Protein AF-K1Z2J3-F1 (afdb_monomer_lite)

Secondary structure (DSSP, 8-state):
--TT--SEEEEEE--HHHHHHHHHT-TT-----GGG-HHHHHHHHHHHHSHHHHHHHHHTTPEEEEEESSS-HHHHHHHHHHHHHHHT-

Radius of gyration: 15.33 Å; chains: 1; bounding box: 31×30×39 Å

Structure (mmCIF, N/CA/C/O backbone):
data_AF-K1Z2J3-F1
#
_entry.id   AF-K1Z2J3-F1
#
loop_
_atom_site.group_PDB
_atom_site.id
_atom_site.type_symbol
_atom_site.label_atom_id
_atom_site.label_alt_id
_atom_site.label_comp_id
_atom_site.label_asym_id
_atom_site.label_entity_id
_atom_site.label_seq_id
_atom_site.pdbx_PDB_ins_code
_atom_site.Cartn_x
_atom_site.Cartn_y
_atom_site.Cartn_z
_atom_site.occupancy
_atom_site.B_iso_or_equiv
_atom_site.auth_seq_id
_atom_site.auth_comp_id
_atom_site.auth_asym_id
_atom_site.auth_atom_id
_atom_site.pdbx_PDB_model_num
ATOM 1 N N . ALA A 1 1 ? -16.653 14.752 7.355 1.00 59.81 1 ALA A N 1
ATOM 2 C CA . ALA A 1 1 ? -16.013 13.432 7.544 1.00 59.81 1 ALA A CA 1
ATOM 3 C C . ALA A 1 1 ? -16.299 12.573 6.315 1.00 59.81 1 ALA A C 1
ATOM 5 O O . ALA A 1 1 ? -17.366 12.747 5.737 1.00 59.81 1 ALA A O 1
ATOM 6 N N . ALA A 1 2 ? -15.369 11.719 5.871 1.00 68.19 2 ALA A N 1
ATOM 7 C CA . ALA A 1 2 ? -15.607 10.836 4.726 1.00 68.19 2 ALA A CA 1
ATOM 8 C C . ALA A 1 2 ? -16.728 9.840 5.073 1.00 68.19 2 ALA A C 1
ATOM 10 O O . ALA A 1 2 ? -16.569 9.038 5.988 1.00 68.19 2 ALA A O 1
ATOM 11 N N . GLN A 1 3 ? -17.863 9.927 4.375 1.00 76.38 3 GLN A N 1
ATOM 12 C CA . GLN A 1 3 ? -19.063 9.122 4.641 1.00 76.38 3 GLN A CA 1
ATOM 13 C C . GLN A 1 3 ? -18.814 7.610 4.502 1.00 76.38 3 GLN A C 1
ATOM 15 O O . GLN A 1 3 ? -19.465 6.819 5.173 1.00 76.38 3 GLN A O 1
ATOM 20 N N . TYR A 1 4 ? -17.835 7.227 3.679 1.00 84.56 4 TYR A N 1
ATOM 21 C CA . TYR A 1 4 ? -17.442 5.843 3.416 1.00 84.56 4 TYR A CA 1
ATOM 22 C C . TYR A 1 4 ? -15.949 5.654 3.687 1.00 84.56 4 TYR A C 1
ATOM 24 O O . TYR A 1 4 ? -15.167 5.363 2.783 1.00 84.56 4 TYR A O 1
ATOM 32 N N . ARG A 1 5 ? -15.519 5.909 4.927 1.00 89.12 5 ARG A N 1
ATOM 33 C CA . ARG A 1 5 ? -14.147 5.573 5.320 1.00 89.12 5 ARG A CA 1
ATOM 34 C C . ARG A 1 5 ? -13.987 4.048 5.395 1.00 89.12 5 ARG A C 1
ATOM 36 O O . ARG A 1 5 ? -14.917 3.378 5.839 1.00 89.12 5 ARG A O 1
ATOM 43 N N . PRO A 1 6 ? -12.826 3.497 5.024 1.00 93.56 6 PRO A N 1
ATOM 44 C CA . PRO A 1 6 ? -12.523 2.113 5.350 1.00 93.56 6 PRO A CA 1
ATOM 45 C C . PRO A 1 6 ? -12.347 1.943 6.868 1.00 93.56 6 PRO A C 1
ATOM 47 O O . PRO A 1 6 ? -11.942 2.872 7.573 1.00 93.56 6 PRO A O 1
ATOM 50 N N . ASP A 1 7 ? -12.617 0.743 7.372 1.00 95.00 7 ASP A N 1
ATOM 51 C CA . ASP A 1 7 ? -12.190 0.339 8.718 1.00 95.00 7 ASP A CA 1
ATOM 52 C C . ASP A 1 7 ? -10.735 -0.133 8.716 1.00 95.00 7 ASP A C 1
ATOM 54 O O . ASP A 1 7 ? -9.996 0.122 9.663 1.00 95.00 7 ASP A O 1
ATOM 58 N N . HIS A 1 8 ? -10.299 -0.736 7.607 1.00 96.12 8 HIS A N 1
ATOM 59 C CA . HIS A 1 8 ? -8.938 -1.215 7.398 1.00 96.12 8 HIS A CA 1
ATOM 60 C C . HIS A 1 8 ? -8.411 -0.716 6.050 1.00 96.12 8 HIS A C 1
ATOM 62 O O . HIS A 1 8 ? -9.070 -0.866 5.023 1.00 96.12 8 HIS A O 1
ATOM 68 N N . LEU A 1 9 ? -7.210 -0.143 6.044 1.00 95.50 9 LEU A N 1
ATOM 69 C CA . LEU A 1 9 ? -6.496 0.267 4.837 1.00 95.50 9 LEU A CA 1
ATOM 70 C C . LEU A 1 9 ? -5.153 -0.456 4.782 1.00 95.50 9 LEU A C 1
ATOM 72 O O . LEU A 1 9 ? -4.321 -0.295 5.673 1.00 95.50 9 LEU A O 1
ATOM 76 N N . ILE A 1 10 ? -4.945 -1.234 3.722 1.00 96.00 10 ILE A N 1
ATOM 77 C CA . ILE A 1 10 ? -3.692 -1.939 3.459 1.00 96.00 10 ILE A CA 1
ATOM 78 C C . ILE A 1 10 ? -2.874 -1.120 2.459 1.00 96.00 10 ILE A C 1
ATOM 80 O O . ILE A 1 10 ? -3.312 -0.887 1.333 1.00 96.00 10 ILE A O 1
ATOM 84 N N . LEU A 1 11 ? -1.686 -0.684 2.869 1.00 94.62 11 LEU A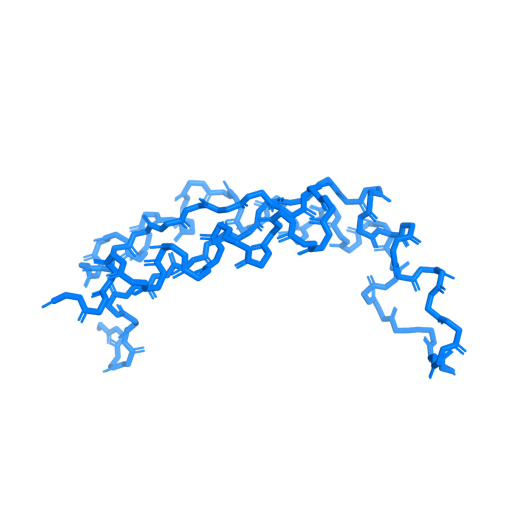 N 1
ATOM 85 C CA . LEU A 1 11 ? -0.725 0.021 2.028 1.00 94.62 11 LEU A CA 1
ATOM 86 C C . LEU A 1 11 ? 0.397 -0.931 1.634 1.00 94.62 11 LEU A C 1
ATOM 88 O O . LEU A 1 11 ? 1.221 -1.330 2.457 1.00 94.62 11 LEU A O 1
ATOM 92 N N . MET A 1 12 ? 0.421 -1.300 0.356 1.00 93.38 12 MET A N 1
ATOM 93 C CA . MET A 1 12 ? 1.508 -2.089 -0.206 1.00 93.38 12 MET A CA 1
ATOM 94 C C . MET A 1 12 ? 2.649 -1.177 -0.646 1.00 93.38 12 MET A C 1
ATOM 96 O O . MET A 1 12 ? 2.442 -0.265 -1.449 1.00 93.38 12 MET A O 1
ATOM 100 N N . LYS A 1 13 ? 3.859 -1.454 -0.157 1.00 92.88 13 LYS A N 1
ATOM 101 C CA . LYS A 1 13 ? 5.068 -0.735 -0.561 1.00 92.88 13 LYS A CA 1
ATOM 102 C C . LYS A 1 13 ? 5.864 -1.550 -1.566 1.00 92.88 13 LYS A C 1
ATOM 104 O O . LYS A 1 13 ? 6.164 -2.711 -1.319 1.00 92.88 13 LYS A O 1
ATOM 109 N N . ILE A 1 14 ? 6.232 -0.930 -2.678 1.00 94.69 14 ILE A N 1
ATOM 110 C CA . ILE A 1 14 ? 7.110 -1.522 -3.686 1.00 94.69 14 ILE A CA 1
ATOM 111 C C . ILE A 1 14 ? 8.043 -0.441 -4.222 1.00 94.69 14 ILE A C 1
ATOM 113 O O . ILE A 1 14 ? 7.608 0.689 -4.462 1.00 94.69 14 ILE A O 1
ATOM 117 N N . ASN A 1 15 ? 9.318 -0.773 -4.413 1.00 94.88 15 ASN A N 1
ATOM 118 C CA . ASN A 1 15 ? 10.234 0.092 -5.140 1.00 94.88 15 ASN A CA 1
ATOM 119 C C . ASN A 1 15 ? 9.699 0.356 -6.572 1.00 94.88 15 ASN A C 1
ATOM 121 O O . ASN A 1 15 ? 9.375 -0.602 -7.287 1.00 94.88 15 ASN A O 1
ATOM 125 N N . PRO A 1 16 ? 9.608 1.628 -7.012 1.00 94.56 16 PRO A N 1
ATOM 126 C CA . PRO A 1 16 ? 9.190 2.002 -8.364 1.00 94.56 16 PRO A CA 1
ATOM 127 C C . PRO A 1 16 ? 9.912 1.254 -9.492 1.00 94.56 16 PRO A C 1
ATOM 129 O O . PRO A 1 16 ? 9.275 0.913 -10.485 1.00 94.56 16 PRO A O 1
ATOM 132 N N . GLU A 1 17 ? 11.197 0.933 -9.335 1.00 93.50 17 GLU A N 1
ATOM 133 C CA . GLU A 1 17 ? 11.968 0.183 -10.336 1.00 93.50 17 GLU A CA 1
ATOM 134 C C . GLU A 1 17 ? 11.489 -1.268 -10.469 1.00 93.50 17 GLU A C 1
ATOM 136 O O . GLU A 1 17 ? 11.327 -1.779 -11.578 1.00 93.50 17 GLU A O 1
ATOM 141 N N . ILE A 1 18 ? 11.185 -1.920 -9.341 1.00 93.19 18 ILE A N 1
ATOM 142 C CA . ILE A 1 18 ? 10.628 -3.280 -9.324 1.00 93.19 18 ILE A CA 1
ATOM 143 C C . ILE A 1 18 ? 9.232 -3.269 -9.954 1.00 93.19 18 ILE A C 1
ATOM 145 O O . ILE A 1 18 ? 8.899 -4.147 -10.751 1.00 93.19 18 ILE A O 1
ATOM 149 N N . ALA A 1 19 ? 8.413 -2.265 -9.627 1.00 92.00 19 ALA A N 1
ATOM 150 C CA . ALA A 1 19 ? 7.094 -2.096 -10.229 1.00 92.00 19 ALA A CA 1
ATOM 151 C C . ALA A 1 19 ? 7.187 -1.891 -11.748 1.00 92.00 19 ALA A C 1
ATOM 153 O O . ALA A 1 19 ? 6.455 -2.540 -12.492 1.00 92.00 19 ALA A O 1
ATOM 154 N N . PHE A 1 20 ? 8.117 -1.050 -12.206 1.00 90.88 20 PHE A N 1
ATOM 155 C CA . PHE A 1 20 ? 8.362 -0.802 -13.624 1.00 90.88 20 PHE A CA 1
ATOM 156 C C . PHE A 1 20 ? 8.782 -2.082 -14.357 1.00 90.88 20 PHE A C 1
ATOM 158 O O . PHE A 1 20 ? 8.150 -2.444 -15.344 1.00 90.88 20 PHE A O 1
ATOM 165 N N . ALA A 1 21 ? 9.751 -2.838 -13.828 1.00 89.88 21 ALA A N 1
ATOM 166 C CA . ALA A 1 21 ? 10.172 -4.118 -14.407 1.00 89.88 21 ALA A CA 1
ATOM 167 C C . ALA A 1 21 ? 9.027 -5.153 -14.478 1.00 89.88 21 ALA A C 1
ATOM 169 O O . ALA A 1 21 ? 8.906 -5.917 -15.439 1.00 89.88 21 ALA A O 1
ATOM 170 N N . ARG A 1 22 ? 8.141 -5.174 -13.472 1.00 89.00 22 ARG A N 1
ATOM 171 C CA . ARG A 1 22 ? 6.938 -6.028 -13.459 1.00 89.00 22 ARG A CA 1
ATOM 172 C C . ARG A 1 22 ? 5.847 -5.565 -14.418 1.00 89.00 22 ARG A C 1
ATOM 174 O O . ARG A 1 22 ? 4.957 -6.358 -14.704 1.00 89.00 22 ARG A O 1
ATOM 181 N N . LEU A 1 23 ? 5.841 -4.301 -14.832 1.00 87.88 23 LEU A N 1
ATOM 182 C CA . LEU A 1 23 ? 4.893 -3.774 -15.813 1.00 87.88 23 LEU A CA 1
ATOM 183 C C . LEU A 1 23 ? 5.393 -4.041 -17.232 1.00 87.88 23 LEU A C 1
ATOM 185 O O . LEU A 1 23 ? 4.645 -4.593 -18.028 1.00 87.88 23 LEU A O 1
ATOM 189 N N . THR A 1 24 ? 6.669 -3.765 -17.509 1.00 84.81 24 THR A N 1
ATOM 190 C CA . THR A 1 24 ? 7.277 -3.965 -18.835 1.00 84.81 24 THR A CA 1
ATOM 191 C C . THR A 1 24 ? 7.389 -5.433 -19.246 1.00 84.81 24 THR A C 1
ATOM 193 O O . THR A 1 24 ? 7.455 -5.736 -20.431 1.00 84.81 24 THR A O 1
ATOM 196 N N . SER A 1 25 ? 7.377 -6.362 -18.286 1.00 86.50 25 SER A N 1
ATOM 197 C CA . SER A 1 25 ? 7.349 -7.809 -18.551 1.00 86.50 25 SER A CA 1
ATOM 198 C C . SER A 1 25 ? 5.949 -8.376 -18.834 1.00 86.50 25 SER A C 1
ATOM 200 O O . SER A 1 25 ? 5.826 -9.563 -19.140 1.00 86.50 25 SER A O 1
ATOM 202 N N . ARG A 1 26 ? 4.878 -7.572 -18.740 1.00 84.56 26 ARG A N 1
ATOM 203 C CA . ARG A 1 26 ? 3.503 -8.034 -18.994 1.00 84.56 26 ARG A CA 1
ATOM 204 C C . ARG A 1 26 ? 3.232 -8.078 -20.491 1.00 84.56 26 ARG A C 1
ATOM 206 O O . ARG A 1 26 ? 2.883 -7.075 -21.098 1.00 84.56 26 ARG A O 1
ATOM 213 N N . MET A 1 27 ? 3.334 -9.275 -21.056 1.00 72.00 27 MET A N 1
ATOM 214 C CA . MET A 1 27 ? 3.129 -9.533 -22.487 1.00 72.00 27 MET A CA 1
ATOM 215 C C . MET A 1 27 ? 1.670 -9.351 -22.947 1.00 72.00 27 MET A C 1
ATOM 217 O O . MET A 1 27 ? 1.425 -9.165 -24.135 1.00 72.00 27 MET A O 1
ATOM 221 N N . ASP A 1 28 ? 0.707 -9.383 -22.019 1.00 73.12 28 ASP A N 1
ATOM 222 C CA . ASP A 1 28 ? -0.732 -9.320 -22.325 1.00 73.12 28 ASP A CA 1
ATOM 223 C C . ASP A 1 28 ? -1.276 -7.887 -22.494 1.00 73.12 28 ASP A C 1
ATOM 225 O O . ASP A 1 28 ? -2.471 -7.699 -22.732 1.00 73.12 28 ASP A O 1
ATOM 229 N N . LYS A 1 29 ? -0.433 -6.857 -22.347 1.00 63.19 29 LYS A N 1
ATOM 230 C CA . LYS A 1 29 ? -0.835 -5.447 -22.457 1.00 63.19 29 LYS A CA 1
ATOM 231 C C . LYS A 1 29 ? -0.370 -4.834 -23.776 1.00 63.19 29 LYS A C 1
ATOM 233 O O . LYS A 1 29 ? 0.775 -4.996 -24.176 1.00 63.19 29 LYS A O 1
ATOM 238 N N . GLN A 1 30 ? -1.282 -4.123 -24.441 1.00 58.19 30 GLN A N 1
ATOM 239 C CA . GLN A 1 30 ? -1.060 -3.470 -25.739 1.00 58.19 30 GLN A CA 1
ATOM 240 C C . GLN A 1 30 ? -1.145 -1.933 -25.665 1.00 58.19 30 GLN A C 1
ATOM 242 O O . GLN A 1 30 ? -1.327 -1.282 -26.691 1.00 58.19 30 GLN A O 1
ATOM 247 N N . ASP A 1 31 ? -1.064 -1.336 -24.471 1.00 63.34 31 ASP A N 1
ATOM 248 C CA . ASP A 1 31 ? -1.220 0.106 -24.268 1.00 63.34 31 ASP A CA 1
ATOM 249 C C . ASP A 1 31 ? -0.012 0.752 -23.571 1.00 63.34 31 ASP A C 1
ATOM 251 O O . ASP A 1 31 ? 0.430 0.281 -22.533 1.00 63.34 31 ASP A O 1
ATOM 255 N N . GLU A 1 32 ? 0.480 1.885 -24.093 1.00 62.88 32 GLU A N 1
ATOM 256 C CA . GLU A 1 32 ? 1.483 2.740 -23.426 1.00 62.88 32 GLU A CA 1
ATOM 257 C C . GLU A 1 32 ? 0.832 3.552 -22.288 1.00 62.88 32 GLU A C 1
ATOM 259 O O . GLU A 1 32 ? 0.716 4.784 -22.324 1.00 62.88 32 GLU A O 1
ATOM 264 N N . ALA A 1 33 ? 0.315 2.858 -21.276 1.00 70.12 33 ALA A N 1
ATOM 265 C CA . ALA A 1 33 ? -0.405 3.498 -20.186 1.00 70.12 33 ALA A CA 1
ATOM 266 C C . ALA A 1 33 ? 0.520 4.432 -19.378 1.00 70.12 33 ALA A C 1
ATOM 268 O O . ALA A 1 33 ? 1.680 4.127 -19.113 1.00 70.12 33 ALA A O 1
ATOM 269 N N . ILE A 1 34 ? -0.010 5.563 -18.893 1.00 65.06 34 ILE A N 1
ATOM 270 C CA . ILE A 1 34 ? 0.737 6.555 -18.081 1.00 65.06 34 ILE A CA 1
ATOM 271 C C . ILE A 1 34 ? 1.432 5.914 -16.858 1.00 65.06 34 ILE A C 1
ATOM 273 O O . ILE A 1 34 ? 2.463 6.410 -16.399 1.00 65.06 34 ILE A O 1
ATOM 277 N N . PHE A 1 35 ? 0.890 4.800 -16.360 1.00 67.56 35 PHE A N 1
ATOM 278 C CA . PHE A 1 35 ? 1.413 4.016 -15.238 1.00 67.56 35 PHE A CA 1
ATOM 279 C C . PHE A 1 35 ? 2.745 3.307 -15.532 1.00 67.56 35 PHE A C 1
ATOM 281 O O . PHE A 1 35 ? 3.397 2.847 -14.602 1.00 67.56 35 PHE A O 1
ATOM 288 N N . GLU A 1 36 ? 3.171 3.250 -16.792 1.00 66.44 36 GLU A N 1
ATOM 289 C CA . GLU A 1 36 ? 4.441 2.655 -17.225 1.00 66.44 36 GLU A CA 1
ATOM 290 C C . GLU A 1 36 ? 5.566 3.694 -17.302 1.00 66.44 36 GLU A C 1
ATOM 292 O O . GLU A 1 36 ? 6.667 3.404 -17.746 1.00 66.44 36 GLU A O 1
ATOM 297 N N . LYS A 1 37 ? 5.334 4.927 -16.843 1.00 85.06 37 LYS A N 1
ATOM 298 C CA . LYS A 1 37 ? 6.392 5.936 -16.731 1.00 85.06 37 LYS A CA 1
ATOM 299 C C . LYS A 1 37 ? 7.006 5.882 -15.338 1.00 85.06 37 LYS A C 1
ATOM 301 O O . LYS A 1 37 ? 6.307 6.108 -14.349 1.00 85.06 37 LYS A O 1
ATOM 306 N N . ILE A 1 38 ? 8.319 5.660 -15.251 1.00 88.88 38 ILE A N 1
ATOM 307 C CA . ILE A 1 38 ? 9.041 5.602 -13.968 1.00 88.88 38 ILE A CA 1
ATOM 308 C C . ILE A 1 38 ? 8.816 6.862 -13.110 1.00 88.88 38 ILE A C 1
ATOM 310 O O . ILE A 1 38 ? 8.565 6.758 -11.913 1.00 88.88 38 ILE A O 1
ATOM 314 N N . ASP A 1 39 ? 8.748 8.045 -13.728 1.00 91.31 39 ASP A N 1
ATOM 315 C CA . ASP A 1 39 ? 8.451 9.311 -13.040 1.00 91.31 39 ASP A CA 1
ATOM 316 C C . ASP A 1 39 ? 7.052 9.351 -12.416 1.00 91.31 39 ASP A C 1
ATOM 318 O O . ASP A 1 39 ? 6.813 10.016 -11.405 1.00 91.31 39 ASP A O 1
ATOM 322 N N . PHE A 1 40 ? 6.080 8.675 -13.030 1.00 91.50 40 PHE A N 1
ATOM 323 C CA . PHE A 1 40 ? 4.760 8.525 -12.433 1.00 91.50 40 PHE A CA 1
ATOM 324 C C . PHE A 1 40 ? 4.825 7.588 -11.225 1.00 91.50 40 PHE A C 1
ATOM 326 O O . PHE A 1 40 ? 4.293 7.929 -10.169 1.00 91.50 40 PHE A O 1
ATOM 333 N N . LEU A 1 41 ? 5.509 6.448 -11.357 1.00 92.62 41 LEU A N 1
ATOM 334 C CA . LEU A 1 41 ? 5.657 5.470 -10.278 1.00 92.62 41 LEU A CA 1
ATOM 335 C C . LEU A 1 41 ? 6.380 6.063 -9.059 1.00 92.62 41 LEU A C 1
ATOM 337 O O . LEU A 1 41 ? 5.920 5.857 -7.937 1.00 92.62 41 LEU A O 1
ATOM 341 N N . ASN A 1 42 ? 7.429 6.864 -9.270 1.00 94.38 42 ASN A N 1
ATOM 342 C CA . ASN A 1 42 ? 8.131 7.591 -8.206 1.00 94.38 42 ASN A CA 1
ATOM 343 C C . ASN A 1 42 ? 7.193 8.544 -7.453 1.00 94.38 42 ASN A C 1
ATOM 345 O O . ASN A 1 42 ? 7.000 8.395 -6.247 1.00 94.38 42 ASN A O 1
ATOM 349 N N . ARG A 1 43 ? 6.515 9.452 -8.170 1.00 93.94 43 ARG A N 1
ATOM 350 C CA . ARG A 1 43 ? 5.568 10.408 -7.564 1.00 93.94 43 ARG A CA 1
ATOM 351 C C . ARG A 1 43 ? 4.409 9.717 -6.848 1.00 93.94 43 ARG A C 1
ATOM 353 O O . ARG A 1 43 ? 3.945 10.186 -5.812 1.00 93.94 43 ARG A O 1
ATOM 360 N N . SER A 1 44 ? 3.915 8.617 -7.412 1.00 92.62 44 SER A N 1
ATOM 361 C CA . SER A 1 44 ? 2.864 7.805 -6.802 1.00 92.62 44 SER A CA 1
ATOM 362 C C . SER A 1 44 ? 3.356 7.175 -5.499 1.00 92.62 44 SER A C 1
ATOM 364 O O . SER A 1 44 ? 2.692 7.295 -4.471 1.00 92.62 44 SER A O 1
ATOM 366 N N . SER A 1 45 ? 4.535 6.545 -5.524 1.00 93.62 45 SER A N 1
ATOM 367 C CA . SER A 1 45 ? 5.144 5.930 -4.344 1.00 93.62 45 SER A CA 1
ATOM 368 C C . SER A 1 45 ? 5.337 6.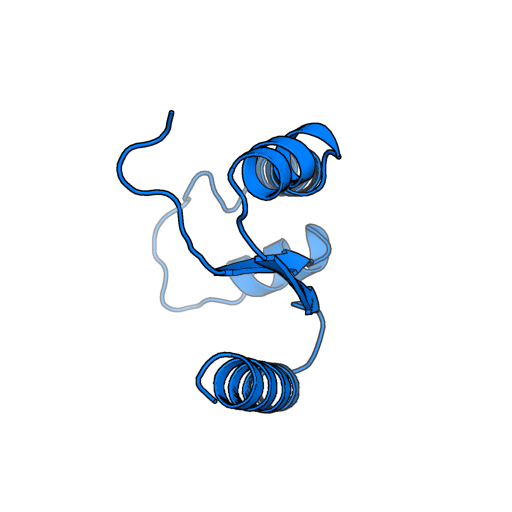946 -3.220 1.00 93.62 45 SER A C 1
ATOM 370 O O . SER A 1 45 ? 4.890 6.691 -2.103 1.00 93.62 45 SER A O 1
ATOM 372 N N . GLU A 1 46 ? 5.888 8.124 -3.525 1.00 93.44 46 GLU A N 1
ATOM 373 C CA . GLU A 1 46 ? 6.020 9.227 -2.569 1.00 93.44 46 GLU A CA 1
ATOM 374 C C . GLU A 1 46 ? 4.661 9.612 -1.981 1.00 93.44 46 GLU A C 1
ATOM 376 O O . GLU A 1 46 ? 4.462 9.509 -0.774 1.00 93.44 46 GLU A O 1
ATOM 381 N N . LYS A 1 47 ? 3.686 9.961 -2.828 1.00 93.69 47 LYS A N 1
ATOM 382 C CA . LYS A 1 47 ? 2.370 10.450 -2.396 1.00 93.69 47 LYS A CA 1
ATOM 383 C C . LYS A 1 47 ? 1.638 9.495 -1.450 1.00 93.69 47 LYS A C 1
ATOM 385 O O . LYS A 1 47 ? 1.016 9.944 -0.489 1.00 93.69 47 LYS A O 1
ATOM 390 N N . TYR A 1 48 ? 1.673 8.192 -1.723 1.00 93.38 48 TYR A N 1
ATOM 391 C CA . TYR A 1 48 ? 0.979 7.202 -0.892 1.00 93.38 48 TYR A CA 1
ATOM 392 C C . TYR A 1 48 ? 1.739 6.843 0.395 1.00 93.38 48 TYR A C 1
ATOM 394 O O . TYR A 1 48 ? 1.127 6.317 1.326 1.00 93.38 48 TYR A O 1
ATOM 402 N N . HIS A 1 49 ? 3.037 7.155 0.475 1.00 90.31 49 HIS A N 1
ATOM 403 C CA . HIS A 1 49 ?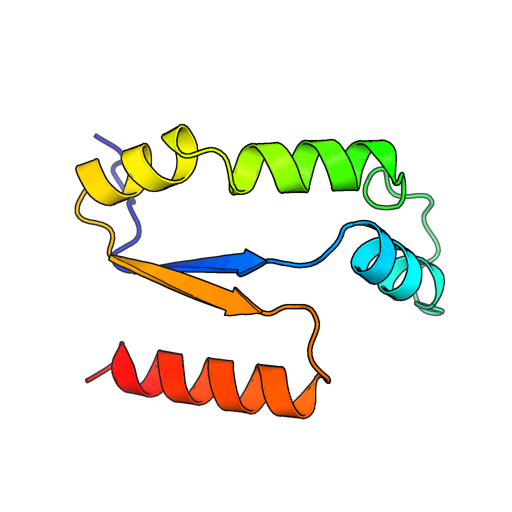 3.871 6.925 1.660 1.00 90.31 49 HIS A CA 1
ATOM 404 C C . HIS A 1 49 ? 4.187 8.199 2.450 1.00 90.31 49 HIS A C 1
ATOM 406 O O . HIS A 1 49 ? 4.823 8.122 3.502 1.00 90.31 49 HIS A O 1
ATOM 412 N N . GLU A 1 50 ? 3.723 9.363 1.996 1.00 93.81 50 GLU A N 1
ATOM 413 C CA . GLU A 1 50 ? 3.756 10.584 2.789 1.00 93.81 50 GLU A CA 1
ATOM 414 C C . GLU A 1 50 ? 2.966 10.394 4.090 1.00 93.81 50 GLU A C 1
ATOM 416 O O . GLU A 1 50 ? 1.833 9.902 4.099 1.00 93.81 50 GLU A O 1
ATOM 421 N N . GLU A 1 51 ? 3.527 10.875 5.201 1.00 92.88 51 GLU A N 1
ATOM 422 C CA . GLU A 1 51 ? 2.899 10.779 6.522 1.00 92.88 51 GLU A CA 1
ATOM 423 C C . GLU A 1 51 ? 1.468 11.333 6.513 1.00 92.88 51 GLU A C 1
ATOM 425 O O . GLU A 1 51 ? 0.553 10.702 7.045 1.00 92.88 51 GLU A O 1
ATOM 430 N N . LYS A 1 52 ? 1.251 12.453 5.807 1.00 94.00 52 LYS A N 1
ATOM 431 C CA . LYS A 1 52 ? -0.053 13.117 5.673 1.00 94.00 52 LYS A CA 1
ATOM 432 C C . LYS A 1 52 ? -1.154 12.189 5.149 1.00 94.00 52 LYS A C 1
ATOM 434 O O . LYS A 1 52 ? -2.298 12.307 5.584 1.00 94.00 52 LYS A O 1
ATOM 439 N N . TYR A 1 53 ? -0.817 11.259 4.252 1.00 93.69 53 TYR A N 1
ATOM 440 C CA . TYR A 1 53 ? -1.768 10.298 3.701 1.00 93.69 53 TYR A CA 1
ATOM 441 C C . TYR A 1 53 ? -2.208 9.307 4.782 1.00 93.69 53 TYR A C 1
ATOM 443 O O . TYR A 1 53 ? -3.398 9.143 5.039 1.00 93.69 53 TYR A O 1
ATOM 451 N N . SER A 1 54 ? -1.244 8.715 5.488 1.00 93.62 54 SER A N 1
ATOM 452 C CA . SER A 1 54 ? -1.510 7.776 6.581 1.00 93.62 54 SER A CA 1
ATOM 453 C C . SER A 1 54 ? -2.279 8.434 7.740 1.00 93.62 54 SER A C 1
ATOM 455 O O . SER A 1 54 ? -3.257 7.877 8.244 1.00 93.62 54 SER A O 1
ATOM 457 N N . THR A 1 55 ? -1.900 9.657 8.115 1.00 94.25 55 THR A N 1
ATOM 458 C CA . THR A 1 55 ? -2.504 10.414 9.216 1.00 94.25 55 THR A CA 1
ATOM 459 C C . THR A 1 55 ? -3.955 10.777 8.927 1.00 94.25 55 THR A C 1
ATOM 461 O O . THR A 1 55 ? -4.789 10.684 9.825 1.00 94.25 55 THR A O 1
ATOM 464 N N . PHE A 1 56 ? -4.297 11.106 7.677 1.00 93.62 56 PHE A N 1
ATOM 465 C CA . PHE A 1 56 ? -5.685 11.354 7.282 1.00 93.62 56 PHE A CA 1
ATOM 466 C C . PHE A 1 56 ? -6.601 10.169 7.629 1.00 93.62 56 PHE A C 1
ATOM 468 O O . PHE A 1 56 ? -7.639 10.361 8.259 1.00 93.62 56 PHE A O 1
ATOM 475 N N . PHE A 1 57 ? -6.201 8.943 7.283 1.00 93.88 57 PHE A N 1
ATOM 476 C CA . PHE A 1 57 ? -6.999 7.744 7.555 1.00 93.88 57 PHE A CA 1
ATOM 477 C C . PHE A 1 57 ? -6.998 7.354 9.037 1.00 93.88 57 PHE A C 1
ATOM 479 O O . PHE A 1 57 ? -8.056 7.024 9.579 1.00 93.88 57 PHE A O 1
ATOM 486 N N . LYS A 1 58 ? -5.854 7.469 9.727 1.00 93.88 58 LYS A N 1
ATOM 487 C CA . LYS A 1 58 ? -5.780 7.242 11.182 1.00 93.88 58 LYS A CA 1
ATOM 488 C C . LYS A 1 58 ? -6.718 8.172 11.953 1.00 93.88 58 LYS A C 1
ATOM 490 O O . LYS A 1 58 ? -7.435 7.710 12.834 1.00 93.88 58 LYS A O 1
ATOM 495 N N . ASN A 1 59 ? -6.785 9.452 11.579 1.00 94.25 59 ASN A N 1
ATOM 496 C CA . ASN A 1 59 ? -7.673 10.438 12.210 1.00 94.25 59 ASN A CA 1
ATOM 497 C C . ASN A 1 59 ? -9.161 10.131 12.000 1.00 94.25 59 ASN A C 1
ATOM 499 O O . ASN A 1 59 ? -10.005 10.583 12.769 1.00 94.25 59 ASN A O 1
ATOM 503 N N . LEU A 1 60 ? -9.489 9.359 10.965 1.00 93.50 60 LEU A N 1
ATOM 504 C CA . LEU A 1 60 ? -10.837 8.860 10.730 1.00 93.50 60 LEU A CA 1
ATOM 505 C C . LEU A 1 60 ? -11.123 7.559 11.498 1.00 93.50 60 LEU A C 1
ATOM 507 O O . LEU A 1 60 ? -12.240 7.068 11.426 1.00 93.50 60 LEU A O 1
ATOM 511 N N . GLY A 1 61 ? -10.161 6.997 12.234 1.00 94.44 61 GLY A N 1
ATOM 512 C CA . GLY A 1 61 ? -10.301 5.713 12.928 1.00 94.44 61 GLY A CA 1
ATOM 513 C C . GLY A 1 61 ? -10.049 4.494 12.036 1.00 94.44 61 GLY A C 1
ATOM 514 O O . GLY A 1 61 ? -10.402 3.383 12.416 1.00 94.44 61 GLY A O 1
ATOM 515 N N . THR A 1 62 ? -9.450 4.686 10.856 1.00 95.81 62 THR A N 1
ATOM 516 C CA . THR A 1 62 ? -9.030 3.575 9.988 1.00 95.81 62 TH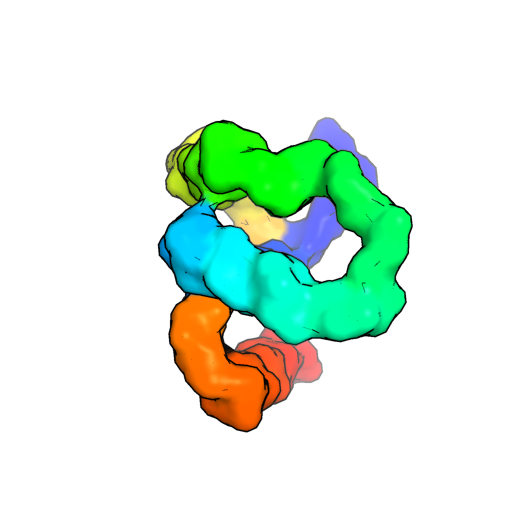R A CA 1
ATOM 517 C C . THR A 1 62 ? -7.796 2.896 10.581 1.00 95.81 62 THR A C 1
ATOM 519 O O . THR A 1 62 ? -6.816 3.565 10.918 1.00 95.81 62 THR A O 1
ATOM 522 N N . GLN A 1 63 ? -7.796 1.568 10.634 1.00 95.88 63 GLN A N 1
ATOM 523 C CA . GLN A 1 63 ? -6.618 0.774 10.963 1.00 95.88 63 GLN A CA 1
ATOM 524 C C . GLN A 1 63 ? -5.713 0.638 9.736 1.00 95.88 63 GLN A C 1
ATOM 526 O O . GLN A 1 63 ? -6.147 0.161 8.687 1.00 95.88 63 GLN A O 1
ATOM 531 N N . LEU A 1 64 ? -4.452 1.051 9.859 1.00 95.69 64 LEU A N 1
ATOM 532 C CA . LEU A 1 64 ? -3.478 0.918 8.778 1.00 95.69 64 LEU A CA 1
ATOM 533 C C . LEU A 1 64 ? -2.684 -0.375 8.899 1.00 95.69 64 LEU A C 1
ATOM 535 O O . LEU A 1 64 ? -2.168 -0.692 9.968 1.00 95.69 64 LEU A O 1
ATOM 539 N N . HIS A 1 65 ? -2.512 -1.042 7.765 1.00 96.12 65 HIS A N 1
ATOM 540 C CA . HIS A 1 65 ? -1.695 -2.238 7.608 1.00 96.12 65 HIS A CA 1
ATOM 541 C C . HIS A 1 65 ? -0.696 -2.006 6.484 1.00 96.12 65 HIS A C 1
ATOM 543 O O . HIS A 1 65 ? -0.997 -1.296 5.524 1.00 96.12 65 HIS A O 1
ATOM 549 N N . TYR A 1 66 ? 0.480 -2.611 6.588 1.00 94.19 66 TYR A N 1
ATOM 550 C CA . TYR A 1 66 ? 1.534 -2.477 5.590 1.00 94.19 66 TYR A CA 1
ATOM 551 C C . TYR A 1 66 ? 1.970 -3.859 5.129 1.00 94.19 66 TYR A C 1
ATOM 553 O O . TYR A 1 66 ? 2.224 -4.730 5.958 1.00 94.19 66 TYR A O 1
ATOM 561 N N . LEU A 1 67 ? 2.071 -4.043 3.816 1.00 95.00 67 LEU A N 1
ATOM 562 C CA . LEU A 1 67 ? 2.613 -5.255 3.206 1.00 95.00 67 LEU A CA 1
ATOM 563 C C . LEU A 1 67 ? 3.731 -4.885 2.230 1.00 95.00 67 LEU A C 1
ATOM 565 O O . LEU A 1 67 ? 3.706 -3.817 1.611 1.00 95.00 67 LEU A O 1
ATOM 569 N N . SER A 1 68 ? 4.709 -5.775 2.080 1.00 93.38 68 SER A N 1
ATOM 570 C CA . SER A 1 68 ? 5.726 -5.636 1.040 1.00 93.38 68 SER A CA 1
ATOM 571 C C . SER A 1 68 ? 5.169 -6.142 -0.285 1.00 93.38 68 SER A C 1
ATOM 573 O O . SER A 1 68 ? 4.666 -7.257 -0.385 1.00 93.38 68 SER A O 1
ATOM 575 N N . GLY A 1 69 ? 5.270 -5.317 -1.318 1.00 93.94 69 GLY A N 1
ATOM 576 C CA . GLY A 1 69 ? 5.037 -5.713 -2.699 1.00 93.94 69 GLY A CA 1
ATOM 577 C C . GLY A 1 69 ? 6.300 -6.224 -3.389 1.00 93.94 69 GLY A C 1
ATOM 578 O O . GLY A 1 69 ? 6.239 -6.500 -4.580 1.00 93.94 69 GLY A O 1
ATOM 579 N N . GLU A 1 70 ? 7.441 -6.316 -2.706 1.00 94.56 70 GLU A N 1
ATOM 580 C CA . GLU A 1 70 ? 8.730 -6.677 -3.320 1.00 94.56 70 GLU A CA 1
ATOM 581 C C . GLU A 1 70 ? 8.974 -8.188 -3.352 1.00 94.56 70 GLU A C 1
ATOM 583 O O . GLU A 1 70 ? 9.748 -8.676 -4.176 1.00 94.56 70 GLU A O 1
ATOM 588 N N . GLU A 1 71 ? 8.253 -8.933 -2.517 1.00 92.62 71 GLU A N 1
ATOM 589 C CA . GLU A 1 71 ? 8.374 -10.381 -2.397 1.00 92.62 71 GLU A CA 1
ATOM 590 C C . GLU A 1 71 ? 7.873 -11.130 -3.643 1.00 92.62 71 GLU A C 1
ATOM 592 O O . GLU A 1 71 ? 7.232 -10.574 -4.546 1.00 92.62 71 GLU A O 1
ATOM 597 N N . LYS A 1 72 ? 8.164 -12.435 -3.689 1.00 92.19 72 LYS A N 1
ATOM 598 C CA . LYS A 1 72 ? 7.568 -13.349 -4.673 1.00 92.19 72 LYS A CA 1
ATOM 599 C C . LYS A 1 72 ? 6.058 -13.453 -4.449 1.00 92.19 72 LYS A C 1
ATOM 601 O O . LYS A 1 72 ? 5.592 -13.384 -3.315 1.00 92.19 72 LYS A O 1
ATOM 606 N N . ILE A 1 73 ? 5.308 -13.688 -5.527 1.00 91.56 73 ILE A N 1
ATOM 607 C CA . ILE A 1 73 ? 3.837 -13.700 -5.496 1.00 91.56 73 ILE A CA 1
ATOM 608 C C . ILE A 1 73 ? 3.262 -14.678 -4.460 1.00 91.56 73 ILE A C 1
ATOM 610 O O . ILE A 1 73 ? 2.325 -14.321 -3.756 1.00 91.56 73 ILE A O 1
ATOM 614 N N . ASP A 1 74 ? 3.863 -15.859 -4.297 1.00 95.00 74 ASP A N 1
ATOM 615 C CA . ASP A 1 74 ? 3.396 -16.859 -3.328 1.00 95.00 74 ASP A CA 1
ATOM 616 C C . ASP A 1 74 ? 3.551 -16.372 -1.880 1.00 95.00 74 ASP A C 1
ATOM 618 O O . ASP A 1 74 ? 2.634 -16.520 -1.075 1.00 95.00 74 ASP A O 1
ATOM 622 N N . ILE A 1 75 ? 4.667 -15.699 -1.578 1.00 94.56 75 ILE A N 1
ATOM 623 C CA . ILE A 1 75 ? 4.935 -15.103 -0.261 1.00 94.56 75 ILE A CA 1
ATOM 624 C C . ILE A 1 75 ? 3.961 -13.948 -0.006 1.00 94.56 75 ILE A C 1
ATOM 626 O O . ILE A 1 75 ? 3.373 -13.848 1.069 1.00 94.56 75 ILE A O 1
ATOM 630 N N . MET A 1 76 ? 3.745 -13.090 -1.009 1.00 94.62 76 MET A N 1
ATOM 631 C CA . MET A 1 76 ? 2.772 -11.999 -0.910 1.00 94.62 76 MET A CA 1
ATOM 632 C C . MET A 1 76 ? 1.353 -12.525 -0.659 1.00 94.62 76 MET A C 1
ATOM 634 O O . MET A 1 76 ? 0.610 -11.930 0.124 1.00 94.62 76 MET A O 1
ATOM 638 N N . ASN A 1 77 ? 0.969 -13.629 -1.306 1.00 96.50 77 ASN A N 1
ATOM 639 C CA . ASN A 1 77 ? -0.337 -14.258 -1.127 1.00 96.50 77 ASN A CA 1
ATOM 640 C C . ASN A 1 77 ? -0.503 -14.804 0.293 1.00 96.50 77 ASN A C 1
ATOM 642 O O . ASN A 1 77 ? -1.521 -14.532 0.926 1.00 96.50 77 ASN A O 1
ATOM 646 N N . GLU A 1 78 ? 0.497 -15.518 0.812 1.00 97.31 78 GLU A N 1
ATOM 647 C CA . GLU A 1 78 ? 0.497 -16.027 2.187 1.00 97.31 78 GLU A CA 1
ATOM 648 C C . GLU A 1 78 ? 0.340 -14.886 3.203 1.00 97.31 78 GLU A C 1
ATOM 650 O O . GLU A 1 78 ? -0.601 -14.886 3.997 1.00 97.31 78 GLU A O 1
ATOM 655 N N . GLN A 1 79 ? 1.173 -13.845 3.093 1.00 96.62 79 GLN A N 1
ATOM 656 C CA . GLN A 1 79 ? 1.110 -12.663 3.961 1.00 96.62 79 GLN A CA 1
ATOM 657 C C . GLN A 1 79 ? -0.245 -11.945 3.882 1.00 96.62 79 GLN A C 1
ATOM 659 O O . GLN A 1 79 ? -0.785 -11.507 4.900 1.00 96.62 79 GLN A O 1
ATOM 664 N N . SER A 1 80 ? -0.815 -11.836 2.679 1.00 96.19 80 SER A N 1
ATOM 665 C CA . SER A 1 80 ? -2.125 -11.209 2.468 1.00 96.19 80 SER A CA 1
ATOM 666 C C . SER A 1 80 ? -3.245 -12.018 3.117 1.00 96.19 80 SER A C 1
ATOM 668 O O . SER A 1 80 ? -4.119 -11.452 3.775 1.00 96.19 80 SER A O 1
ATOM 670 N N . VAL A 1 81 ? -3.218 -13.343 2.964 1.00 96.81 81 VAL A N 1
ATOM 671 C CA . VAL A 1 81 ? -4.202 -14.253 3.560 1.00 96.81 81 VAL A CA 1
ATOM 672 C C . VAL A 1 81 ? -4.120 -14.218 5.084 1.00 96.81 81 VAL A C 1
ATOM 674 O O . VAL A 1 81 ? -5.156 -14.169 5.748 1.00 96.81 81 VAL A O 1
ATOM 677 N N . ASP A 1 82 ? -2.920 -14.202 5.654 1.00 96.94 82 ASP A N 1
ATOM 678 C CA . ASP A 1 82 ? -2.750 -14.157 7.104 1.00 96.94 82 ASP A CA 1
ATOM 679 C C . ASP A 1 82 ? -3.193 -12.823 7.703 1.00 96.94 82 ASP A C 1
ATOM 681 O O . ASP A 1 82 ? -3.868 -12.807 8.737 1.00 96.94 82 ASP A O 1
ATOM 685 N N . LEU A 1 83 ? -2.924 -11.710 7.014 1.00 96.88 83 LEU A N 1
ATOM 686 C CA . LEU A 1 83 ? -3.468 -10.410 7.394 1.00 96.88 83 LEU A CA 1
ATOM 687 C C . LEU A 1 83 ? 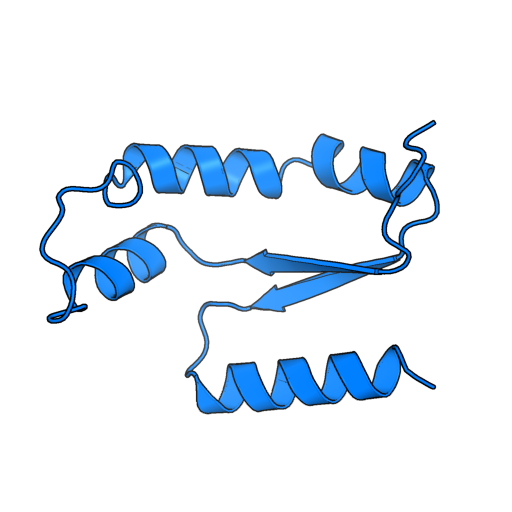-5.003 -10.406 7.343 1.00 96.88 83 LEU A C 1
ATOM 689 O O . LEU A 1 83 ? -5.647 -9.959 8.291 1.00 96.88 83 LEU A O 1
ATOM 693 N N . LEU A 1 84 ? -5.605 -10.935 6.274 1.00 96.56 84 LEU A N 1
ATOM 694 C CA . LEU A 1 84 ? -7.064 -1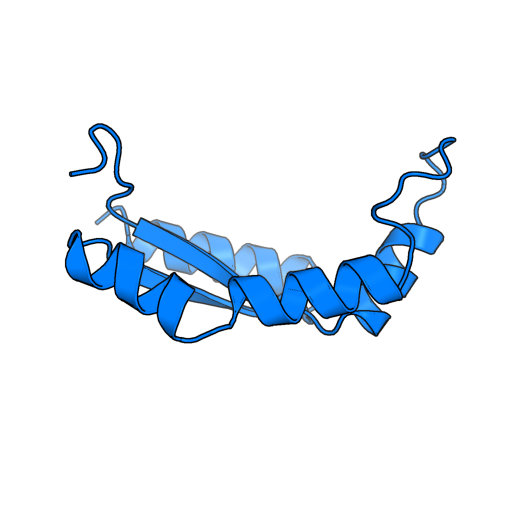1.025 6.156 1.00 96.56 84 LEU A CA 1
ATOM 695 C C . LEU A 1 84 ? -7.677 -11.852 7.290 1.00 96.56 84 LEU A C 1
ATOM 697 O O . LEU A 1 84 ? -8.660 -11.423 7.892 1.00 96.56 84 LEU A O 1
ATOM 701 N N . LYS A 1 85 ? -7.075 -12.996 7.641 1.00 97.00 85 LYS A N 1
ATOM 702 C CA . LYS A 1 85 ? -7.508 -13.802 8.794 1.00 97.00 85 LYS A CA 1
ATOM 703 C C . LYS A 1 85 ? -7.399 -13.039 10.110 1.00 97.00 85 LYS A C 1
ATOM 705 O O . LYS A 1 85 ? -8.186 -13.308 11.005 1.00 97.00 85 LYS A O 1
ATOM 710 N N . ALA A 1 86 ? -6.416 -12.151 10.264 1.00 95.88 86 ALA A N 1
ATOM 711 C CA . ALA A 1 86 ? -6.268 -11.331 11.463 1.00 95.88 86 ALA A CA 1
ATOM 712 C C . ALA A 1 86 ? -7.322 -10.215 11.542 1.00 95.88 86 ALA A C 1
ATOM 714 O O . ALA A 1 86 ? -7.776 -9.902 12.638 1.00 95.88 86 ALA A O 1
ATOM 715 N N . ILE A 1 87 ? -7.719 -9.652 10.396 1.00 96.31 87 ILE A N 1
ATOM 716 C CA . ILE A 1 87 ? -8.740 -8.599 10.290 1.00 96.31 87 ILE A CA 1
ATOM 717 C C . ILE A 1 87 ? -10.155 -9.146 10.522 1.00 96.31 87 ILE A C 1
ATOM 719 O O . ILE A 1 87 ? -10.957 -8.486 11.168 1.00 96.31 87 ILE A O 1
ATOM 723 N N . LEU A 1 88 ? -10.467 -10.332 9.990 1.00 93.69 88 LEU A N 1
ATOM 724 C CA . LEU A 1 88 ? -11.820 -10.909 9.994 1.00 93.69 88 LEU A CA 1
ATOM 725 C C . LEU A 1 88 ? -12.183 -11.696 11.267 1.00 93.69 88 LEU A C 1
ATOM 727 O O . LEU A 1 88 ? -13.198 -12.394 11.266 1.00 93.69 88 LEU A O 1
ATOM 731 N N . LYS A 1 89 ? -11.355 -11.643 12.316 1.00 77.69 89 LYS A N 1
ATOM 732 C CA . LYS A 1 89 ? -11.693 -12.256 13.612 1.00 77.69 89 LYS A CA 1
ATOM 733 C C . LYS A 1 89 ? -12.797 -11.477 14.310 1.00 77.69 89 LYS A C 1
ATOM 735 O O . LYS A 1 89 ? -13.639 -12.152 14.940 1.00 77.69 89 LYS A O 1
#

pLDDT: mean 89.25, std 10.07, range [58.19, 97.31]

Foldseek 3Di:
DPPDAAQEDEAEADDLVLVLVVVVPPPPDDDPDPSNDSVVSVVVNCVCPPPVNVVVNVVVNHHYHYDYPHDDPVVSVVVVVVVVVVVVD

Sequence (89 aa):
AAQYRPDHLILMKINPEIAFARLTSRMDKQDEAIFEKIDFLNRSSEKYHEEKYSTFFKNLGTQLHYLSGEEKIDIMNEQSVDLLKAILK